Protein AF-A0A349SGP1-F1 (afdb_monomer_lite)

pLDDT: mean 88.96, std 6.49, range [54.31, 95.69]

Sequence (100 aa):
AASTALIFLFLFVGLQGGGVGIQTIAKPVVTAEVLGRTHFGTISALVSFAYILGWAFGPSVAGIVWALSGYTAVLKVTFGLGLLGLLCVRLTIYLSRRQA

Foldseek 3Di:
DVVVVVVVVVVVCVVVVVVVVVCVVCLLVVQCVVVHDVPSVVSSVVVVVVVVVCVVCVVVVLVVQCVPPHDVSSVVVVVVVVVVVVVVVVVVVVVVVVVD

Structure (mmCIF, N/CA/C/O backbone):
data_AF-A0A349SGP1-F1
#
_entry.id   AF-A0A349SGP1-F1
#
loop_
_atom_site.group_PDB
_atom_site.id
_atom_site.type_symbol
_atom_site.label_atom_id
_atom_site.label_alt_id
_atom_site.label_comp_id
_atom_site.label_asym_id
_atom_site.label_entity_id
_atom_site.label_seq_id
_atom_site.pdbx_PDB_ins_code
_atom_site.Cartn_x
_atom_site.Cartn_y
_atom_site.Cartn_z
_atom_site.occupancy
_atom_site.B_iso_or_equiv
_atom_site.auth_seq_id
_atom_site.auth_comp_id
_atom_site.auth_asym_id
_atom_site.auth_atom_id
_atom_site.pdbx_PDB_model_num
ATOM 1 N N . ALA A 1 1 ? 0.985 -13.906 -29.035 1.00 62.00 1 ALA A N 1
ATOM 2 C CA . ALA A 1 1 ? 1.578 -12.885 -28.142 1.00 62.00 1 ALA A CA 1
ATOM 3 C C . ALA A 1 1 ? 0.528 -11.902 -27.610 1.00 62.00 1 ALA A C 1
ATOM 5 O O . ALA A 1 1 ? 0.367 -11.827 -26.399 1.00 62.00 1 ALA A O 1
ATOM 6 N N . ALA A 1 2 ? -0.232 -11.213 -28.474 1.00 69.12 2 ALA A N 1
ATOM 7 C CA . ALA A 1 2 ? -1.260 -10.248 -28.048 1.00 69.12 2 ALA A CA 1
ATOM 8 C C . ALA A 1 2 ? -2.374 -10.862 -27.170 1.00 69.12 2 ALA A C 1
ATOM 10 O O . ALA A 1 2 ? -2.730 -10.296 -26.142 1.00 69.12 2 ALA A O 1
ATOM 11 N N . SER A 1 3 ? -2.863 -12.057 -27.512 1.00 79.81 3 SER A N 1
ATOM 12 C CA . SER A 1 3 ? -3.936 -12.737 -26.769 1.00 79.81 3 SER A CA 1
ATOM 13 C C . SER A 1 3 ? -3.543 -13.075 -25.326 1.00 79.81 3 SER A C 1
ATOM 15 O O . SER A 1 3 ? -4.325 -12.880 -24.403 1.00 79.81 3 SER A O 1
ATOM 17 N N . THR A 1 4 ? -2.307 -13.531 -25.110 1.00 88.56 4 THR A N 1
ATOM 18 C CA . THR A 1 4 ? -1.779 -13.853 -23.775 1.00 88.56 4 THR A CA 1
ATOM 19 C C . THR A 1 4 ? -1.631 -12.599 -22.911 1.00 88.56 4 THR A C 1
ATOM 21 O O . THR A 1 4 ? -1.963 -12.625 -21.729 1.00 88.56 4 THR A O 1
ATOM 24 N N . ALA A 1 5 ? -1.181 -11.486 -23.501 1.00 86.94 5 ALA A N 1
ATOM 25 C CA . ALA A 1 5 ? -1.074 -10.209 -22.800 1.00 86.94 5 ALA A CA 1
ATOM 26 C C . ALA A 1 5 ? -2.446 -9.698 -22.333 1.00 86.94 5 ALA A C 1
ATOM 28 O O . ALA A 1 5 ? -2.570 -9.242 -21.199 1.00 86.94 5 ALA A O 1
ATOM 29 N N . LEU A 1 6 ? -3.486 -9.843 -23.163 1.00 92.69 6 LEU A N 1
ATOM 30 C CA . LEU A 1 6 ? -4.856 -9.472 -22.799 1.00 92.69 6 LEU A CA 1
ATOM 31 C C . LEU A 1 6 ? -5.376 -10.275 -21.604 1.00 92.69 6 LEU A C 1
ATOM 33 O O . LEU A 1 6 ? -5.968 -9.692 -20.702 1.00 92.69 6 LEU A O 1
ATOM 37 N N . ILE A 1 7 ? -5.112 -11.585 -21.556 1.00 93.88 7 ILE A N 1
ATOM 38 C CA . ILE A 1 7 ? -5.515 -12.434 -20.423 1.00 93.88 7 ILE A CA 1
ATOM 39 C C . ILE A 1 7 ? -4.896 -11.924 -19.116 1.00 93.88 7 ILE A C 1
ATOM 41 O O . ILE A 1 7 ? -5.607 -11.749 -18.127 1.00 93.88 7 ILE A O 1
ATOM 45 N N . PHE A 1 8 ? -3.592 -11.633 -19.110 1.00 90.44 8 PHE A N 1
ATOM 46 C CA . PHE A 1 8 ? -2.929 -11.076 -17.928 1.00 90.44 8 PHE A CA 1
ATOM 47 C C . PHE A 1 8 ? -3.486 -9.709 -17.531 1.00 90.44 8 PHE A C 1
ATOM 49 O O . PHE A 1 8 ? -3.630 -9.436 -16.342 1.00 90.44 8 PHE A O 1
ATOM 56 N N . LEU A 1 9 ? -3.840 -8.872 -18.507 1.00 90.94 9 LEU A N 1
ATOM 57 C CA . LEU A 1 9 ? -4.434 -7.560 -18.264 1.00 90.94 9 LEU A CA 1
ATOM 58 C C . LEU A 1 9 ? -5.824 -7.686 -17.621 1.00 90.94 9 LEU A C 1
ATOM 60 O O . LEU A 1 9 ? -6.090 -7.038 -16.612 1.00 90.94 9 LEU A O 1
ATOM 64 N N . PHE A 1 10 ? -6.683 -8.571 -18.136 1.00 94.50 10 PHE A N 1
ATOM 65 C CA . PHE A 1 10 ? -7.998 -8.841 -17.547 1.00 94.50 10 PHE A CA 1
ATOM 66 C C . PHE A 1 10 ? -7.895 -9.405 -16.130 1.00 94.50 10 PHE A C 1
ATOM 68 O O . PHE A 1 10 ? -8.617 -8.952 -15.243 1.00 94.50 10 PHE A O 1
ATOM 75 N N . LEU A 1 11 ? -6.978 -10.347 -15.895 1.00 94.06 11 LEU A N 1
ATOM 76 C CA . LEU A 1 11 ? -6.719 -10.874 -14.555 1.00 94.06 11 LEU A CA 1
ATOM 77 C C . LEU A 1 11 ? -6.239 -9.772 -13.607 1.00 94.06 11 LEU A C 1
ATOM 79 O O . LEU A 1 11 ? -6.751 -9.654 -12.497 1.00 94.06 11 LEU A O 1
ATOM 83 N N . PHE A 1 12 ? -5.296 -8.940 -14.051 1.00 90.19 12 PHE A N 1
ATOM 84 C CA . PHE A 1 12 ? -4.787 -7.822 -13.265 1.00 90.19 12 PHE A CA 1
ATOM 85 C C . PHE A 1 12 ? -5.899 -6.836 -12.896 1.00 90.19 12 PHE A C 1
ATOM 87 O O . PHE A 1 12 ? -6.044 -6.498 -11.724 1.00 90.19 12 PHE A O 1
ATOM 94 N N . VAL A 1 13 ? -6.720 -6.421 -13.864 1.00 93.31 13 VAL A N 1
ATOM 95 C CA . VAL A 1 13 ? -7.831 -5.487 -13.636 1.00 93.31 13 VAL A CA 1
ATOM 96 C C . VAL A 1 13 ? -8.901 -6.105 -12.741 1.00 93.31 13 VAL A C 1
ATOM 98 O O . VAL A 1 13 ? -9.377 -5.435 -11.831 1.00 93.31 13 VAL A O 1
ATOM 101 N N . GLY A 1 14 ? -9.253 -7.378 -12.939 1.00 95.00 14 GLY A N 1
ATOM 102 C CA . GLY A 1 14 ? -10.234 -8.072 -12.103 1.00 95.00 14 GLY A CA 1
ATOM 103 C C . GLY A 1 14 ? -9.783 -8.186 -10.645 1.00 95.00 14 GLY A C 1
ATOM 104 O O . GLY A 1 14 ? -10.537 -7.848 -9.732 1.00 95.00 14 GLY A O 1
ATOM 105 N N . LEU A 1 15 ? -8.529 -8.591 -10.419 1.00 91.38 15 LEU A N 1
ATOM 106 C CA . LEU A 1 15 ? -7.950 -8.695 -9.078 1.00 91.38 15 LEU A CA 1
ATOM 107 C C . LEU A 1 15 ? -7.777 -7.320 -8.420 1.00 91.38 15 LEU A C 1
ATOM 109 O O . LEU A 1 15 ? -8.123 -7.150 -7.250 1.00 91.38 15 LEU A O 1
ATOM 113 N N . GLN A 1 16 ? -7.279 -6.327 -9.163 1.00 90.31 16 GLN A N 1
ATOM 114 C CA . GLN A 1 16 ? -7.105 -4.967 -8.653 1.00 90.31 16 GLN A CA 1
ATOM 115 C C . GLN A 1 16 ? -8.461 -4.323 -8.334 1.00 90.31 16 GLN A C 1
ATOM 117 O O . GLN A 1 16 ? -8.633 -3.765 -7.252 1.00 90.31 16 GLN A O 1
ATOM 122 N N . GLY A 1 17 ? -9.436 -4.444 -9.236 1.00 89.56 17 GLY A N 1
ATOM 123 C CA . GLY A 1 17 ? -10.785 -3.909 -9.070 1.00 89.56 17 GLY A CA 1
ATOM 124 C C . GLY A 1 17 ? -11.509 -4.524 -7.875 1.00 89.56 17 GLY A C 1
ATOM 125 O O . GLY A 1 17 ? -12.071 -3.792 -7.064 1.00 89.56 17 GLY A O 1
ATOM 126 N N . GLY A 1 18 ? -11.419 -5.847 -7.699 1.00 91.06 18 GLY A N 1
ATOM 127 C CA . GLY A 1 18 ? -11.953 -6.527 -6.516 1.00 91.06 18 GLY A CA 1
ATOM 128 C C . GLY A 1 18 ? -11.315 -6.024 -5.218 1.00 91.06 18 GLY A C 1
ATOM 129 O O . GLY A 1 18 ? -12.019 -5.714 -4.258 1.00 91.06 18 GLY A O 1
ATOM 130 N N . GLY A 1 19 ? -9.989 -5.859 -5.200 1.00 89.06 19 GLY A N 1
ATOM 131 C CA . GLY A 1 19 ? -9.267 -5.320 -4.045 1.00 89.06 19 GLY A CA 1
ATOM 132 C C . GLY A 1 19 ? -9.663 -3.881 -3.698 1.00 89.06 19 GLY A C 1
ATOM 133 O O . GLY A 1 19 ? -9.878 -3.567 -2.526 1.00 89.06 19 GLY A O 1
ATOM 134 N N . VAL A 1 20 ? -9.802 -3.009 -4.699 1.00 90.06 20 VAL A N 1
ATOM 135 C CA . VAL A 1 20 ? -10.272 -1.628 -4.504 1.00 90.06 20 VAL A CA 1
ATOM 136 C C . VAL A 1 20 ? -11.727 -1.615 -4.024 1.00 90.06 20 VAL A C 1
ATOM 138 O O . VAL A 1 20 ? -12.044 -0.879 -3.093 1.00 90.06 20 VAL A O 1
ATOM 141 N N . GLY A 1 21 ? -12.592 -2.472 -4.573 1.00 89.25 21 GLY A N 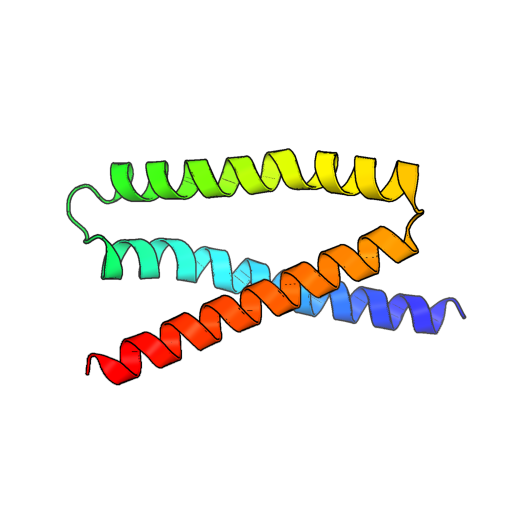1
ATOM 142 C CA . GLY A 1 21 ? -13.986 -2.606 -4.142 1.00 89.25 21 GLY A CA 1
ATOM 143 C C . GLY A 1 21 ? -14.134 -3.050 -2.684 1.00 89.2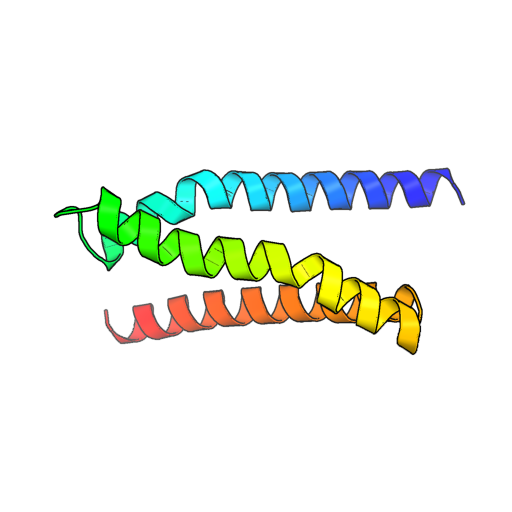5 21 GLY A C 1
ATOM 144 O O . GLY A 1 21 ? -14.972 -2.522 -1.962 1.00 89.25 21 GLY A O 1
ATOM 145 N N . ILE A 1 22 ? -13.283 -3.959 -2.202 1.00 90.75 22 ILE A N 1
ATOM 146 C CA . ILE A 1 22 ? -13.268 -4.340 -0.780 1.00 90.75 22 ILE A CA 1
ATOM 147 C C . ILE A 1 22 ? -12.821 -3.157 0.093 1.00 90.75 22 ILE A C 1
ATOM 149 O O . ILE A 1 22 ? -13.399 -2.921 1.155 1.00 90.75 22 ILE A O 1
ATOM 153 N N . GLN A 1 23 ? -11.822 -2.382 -0.347 1.00 88.69 23 GLN A N 1
ATOM 154 C CA . GLN A 1 23 ? -11.308 -1.238 0.414 1.00 88.69 23 GLN A CA 1
ATOM 155 C C . GLN A 1 23 ? -12.354 -0.141 0.647 1.00 88.69 23 GLN A C 1
ATOM 157 O O . GLN A 1 23 ? -12.327 0.481 1.711 1.00 88.69 23 GLN A O 1
ATOM 162 N N . THR A 1 24 ? -13.278 0.098 -0.291 1.00 87.25 24 THR A N 1
ATOM 163 C CA . THR A 1 24 ? -14.312 1.141 -0.132 1.00 87.25 24 THR A CA 1
ATOM 164 C C . THR A 1 24 ? -15.273 0.844 1.019 1.00 87.25 24 THR A C 1
ATOM 166 O O . THR A 1 24 ? -15.745 1.777 1.666 1.00 87.25 24 THR A O 1
ATOM 169 N N . ILE A 1 25 ? -15.509 -0.436 1.323 1.00 90.44 25 ILE A N 1
ATOM 170 C CA . ILE A 1 25 ? -16.342 -0.884 2.447 1.00 90.44 25 ILE A CA 1
ATOM 171 C C . ILE A 1 25 ? -15.496 -1.035 3.714 1.00 90.44 25 ILE A C 1
ATOM 173 O O . ILE A 1 25 ? -15.860 -0.536 4.778 1.00 90.44 25 ILE A O 1
ATOM 177 N N . ALA A 1 26 ? -14.345 -1.701 3.611 1.00 87.44 26 ALA A N 1
ATOM 178 C CA . ALA A 1 26 ? -13.520 -2.036 4.765 1.00 87.44 26 ALA A CA 1
ATOM 179 C C . ALA A 1 26 ? -12.962 -0.792 5.468 1.00 87.44 26 ALA A C 1
ATOM 181 O O . ALA A 1 26 ? -12.958 -0.728 6.694 1.00 87.44 26 ALA A O 1
ATOM 182 N N . LYS A 1 27 ? -12.523 0.223 4.714 1.00 84.19 27 LYS A N 1
ATOM 183 C CA . LYS A 1 27 ? -11.891 1.425 5.273 1.00 84.19 27 LYS A CA 1
ATOM 184 C C . LYS A 1 27 ? -12.779 2.163 6.294 1.00 84.19 27 LYS A C 1
ATOM 186 O O . LYS A 1 27 ? -12.299 2.376 7.409 1.00 84.19 27 LYS A O 1
ATOM 191 N N . PRO A 1 28 ? -14.035 2.554 5.995 1.00 84.44 28 PRO A N 1
ATOM 192 C CA . PRO A 1 28 ? -14.893 3.207 6.984 1.00 84.44 28 PRO A CA 1
ATOM 193 C C . PRO A 1 28 ? -15.301 2.276 8.133 1.00 84.44 28 PRO A C 1
ATOM 195 O O . PRO A 1 28 ? -15.367 2.736 9.270 1.00 84.44 28 PRO A O 1
ATOM 198 N N . VAL A 1 29 ? -15.520 0.981 7.873 1.00 88.38 29 VAL A N 1
ATOM 199 C CA . VAL A 1 29 ? -15.889 0.002 8.912 1.00 88.38 29 VAL A CA 1
ATOM 200 C C . VAL A 1 29 ? -14.763 -0.171 9.932 1.00 88.38 29 VAL A C 1
ATOM 202 O O . VAL A 1 29 ? -14.995 0.017 11.123 1.00 88.38 29 VAL A O 1
ATOM 205 N N . VAL A 1 30 ? -13.537 -0.431 9.470 1.00 86.94 30 VAL A N 1
ATOM 206 C CA . VAL A 1 30 ? -12.352 -0.579 10.332 1.00 86.94 30 VAL A CA 1
ATOM 207 C C . VAL A 1 30 ? -12.062 0.720 11.079 1.00 86.94 30 VAL A C 1
ATOM 209 O O . VAL A 1 30 ? -11.771 0.695 12.270 1.00 86.94 30 VAL A O 1
ATOM 212 N N . THR A 1 31 ? -12.194 1.870 10.411 1.00 85.62 31 THR A N 1
ATOM 213 C CA . THR A 1 31 ? -12.044 3.181 11.062 1.00 85.62 31 THR A CA 1
ATOM 214 C C . THR A 1 31 ? -13.050 3.344 12.207 1.00 85.62 31 THR A C 1
ATOM 216 O O . THR A 1 31 ? -12.668 3.771 13.291 1.00 85.62 31 THR A O 1
ATOM 219 N N . ALA A 1 32 ? -14.317 2.972 11.997 1.00 86.19 32 ALA A N 1
ATOM 220 C CA . ALA A 1 32 ? -15.374 3.093 13.004 1.00 86.19 32 ALA A CA 1
ATOM 221 C C . ALA A 1 32 ? -15.199 2.120 14.177 1.00 86.19 32 ALA A C 1
ATOM 223 O O . ALA A 1 32 ? -15.590 2.429 15.301 1.00 86.19 32 ALA A O 1
ATOM 224 N N . GLU A 1 33 ? -14.670 0.929 13.906 1.00 86.38 33 GLU A N 1
ATOM 225 C CA . GLU A 1 33 ? -14.448 -0.113 14.906 1.00 86.38 33 GLU A CA 1
ATOM 226 C C . GLU A 1 33 ? -13.224 0.188 15.776 1.00 86.38 33 GLU A C 1
ATOM 228 O O . GLU A 1 33 ? -13.309 0.097 16.996 1.00 86.38 33 GLU A O 1
ATOM 233 N N . VAL A 1 34 ? -12.114 0.611 15.164 1.00 85.69 34 VAL A N 1
ATOM 234 C CA . VAL A 1 34 ? -10.843 0.848 15.867 1.00 85.69 34 VAL A CA 1
ATOM 235 C C . VAL A 1 34 ? -10.808 2.213 16.555 1.00 85.69 34 VAL A C 1
ATOM 237 O O . VAL A 1 34 ? -10.331 2.317 17.681 1.00 85.69 34 VAL A O 1
ATOM 240 N N . LEU A 1 35 ? -11.285 3.269 15.891 1.00 86.12 35 LEU A N 1
ATOM 241 C CA . LEU A 1 35 ? -11.196 4.647 16.399 1.00 86.12 35 LEU A CA 1
ATOM 242 C C . LEU A 1 35 ? -12.504 5.139 17.032 1.00 86.12 35 LEU A C 1
ATOM 244 O O . LEU A 1 35 ? -12.547 6.233 17.592 1.00 86.12 35 LEU A O 1
ATOM 248 N N . GLY A 1 36 ? -13.559 4.326 16.976 1.00 82.62 36 GLY A N 1
ATOM 249 C CA . GLY A 1 36 ? -14.864 4.638 17.539 1.00 82.62 36 GLY A CA 1
ATOM 250 C C . GLY A 1 36 ? -15.808 5.354 16.570 1.00 82.62 36 GLY A C 1
ATOM 251 O O . GLY A 1 36 ? -15.462 5.763 15.460 1.00 82.62 36 GLY A O 1
ATOM 252 N N . ARG A 1 37 ? -17.066 5.476 17.010 1.00 82.75 37 ARG A N 1
ATOM 253 C CA . ARG A 1 37 ? -18.177 6.044 16.223 1.00 82.75 37 ARG A CA 1
ATOM 254 C C . ARG A 1 37 ? -18.520 7.490 16.586 1.00 82.75 37 ARG A C 1
ATOM 256 O O . ARG A 1 37 ? -19.212 8.165 15.825 1.00 82.75 37 ARG A O 1
ATOM 263 N N . THR A 1 38 ? -18.046 7.982 17.726 1.00 84.00 38 THR A N 1
ATOM 264 C CA . THR A 1 38 ? -18.211 9.377 18.144 1.00 84.00 38 THR A CA 1
ATOM 265 C C . THR A 1 38 ? -17.375 10.283 17.239 1.00 84.00 38 THR A C 1
ATOM 267 O O . THR A 1 38 ? -16.191 10.048 17.032 1.00 84.00 38 THR A O 1
ATOM 270 N N . HIS A 1 39 ? -17.999 11.303 16.643 1.00 84.44 39 HIS A N 1
ATOM 271 C CA . HIS A 1 39 ? -17.356 12.195 15.661 1.00 84.44 39 HIS A CA 1
ATOM 272 C C . HIS A 1 39 ? -16.747 11.480 14.434 1.00 84.44 39 HIS A C 1
ATOM 274 O O . HIS A 1 39 ? -15.743 11.929 13.875 1.00 84.44 39 HIS A O 1
ATOM 280 N N . PHE A 1 40 ? -17.380 10.396 13.963 1.00 82.19 40 PHE A N 1
ATOM 281 C CA . PHE A 1 40 ? -16.895 9.591 12.832 1.00 82.19 40 PHE A CA 1
ATOM 282 C C . PHE A 1 40 ? -16.599 10.405 11.558 1.00 82.19 40 PHE A C 1
ATOM 284 O O . PHE A 1 40 ? -15.646 10.106 10.839 1.00 82.19 40 PHE A O 1
ATOM 291 N N . GLY A 1 41 ? -17.371 11.466 11.293 1.00 84.62 41 GLY A N 1
ATOM 292 C CA . GLY A 1 41 ? -17.120 12.370 10.166 1.00 84.62 41 GLY A CA 1
ATOM 293 C C . GLY A 1 41 ? -15.706 12.961 10.193 1.00 84.62 41 GLY A C 1
ATOM 294 O O . GLY A 1 41 ? -14.978 12.845 9.211 1.00 84.62 41 GLY A O 1
ATOM 295 N N . THR A 1 42 ? -15.277 13.500 11.337 1.00 86.38 42 THR A N 1
ATOM 296 C CA . THR A 1 42 ? -13.947 14.108 11.509 1.00 86.38 42 THR A CA 1
ATOM 297 C C . THR A 1 42 ? -12.830 13.065 11.461 1.00 86.38 42 THR A C 1
ATOM 299 O O . THR A 1 42 ? -11.823 13.270 10.784 1.00 86.38 42 THR A O 1
ATOM 302 N N . ILE A 1 43 ? -13.012 11.922 12.130 1.00 86.50 43 ILE A N 1
ATOM 303 C CA . ILE A 1 43 ? -12.007 10.849 12.166 1.00 86.50 43 ILE A CA 1
ATOM 304 C C . ILE A 1 43 ? -11.817 10.244 10.770 1.00 86.50 43 ILE A C 1
ATOM 306 O O . ILE A 1 43 ? -10.691 10.129 10.285 1.00 86.50 43 ILE A O 1
ATOM 310 N N . SER A 1 44 ? -12.911 9.900 10.085 1.00 84.31 44 SER A N 1
ATOM 311 C CA . SER A 1 44 ? -12.837 9.316 8.743 1.00 84.31 44 SER A CA 1
ATOM 312 C C . SER A 1 44 ? -12.287 10.300 7.706 1.00 84.31 44 SER A C 1
ATOM 314 O O . SER A 1 44 ? -11.583 9.873 6.786 1.00 84.31 44 SER A O 1
ATOM 316 N N . ALA A 1 45 ? -12.530 11.606 7.877 1.00 87.12 45 ALA A N 1
ATOM 317 C CA . ALA A 1 45 ? -11.930 12.653 7.057 1.00 87.12 45 ALA A CA 1
ATOM 318 C C . ALA A 1 45 ? -10.408 12.717 7.255 1.00 87.12 45 ALA A C 1
ATOM 320 O O . ALA A 1 45 ? -9.669 12.690 6.270 1.00 87.12 45 ALA A O 1
ATOM 321 N N . LEU A 1 46 ? -9.928 12.710 8.504 1.00 88.81 46 LEU A N 1
ATOM 322 C CA . LEU A 1 46 ? -8.495 12.737 8.814 1.00 88.81 46 LEU A CA 1
ATOM 323 C C . LEU A 1 46 ? -7.766 11.492 8.275 1.00 88.81 46 LEU A C 1
ATOM 325 O O . LEU A 1 46 ? -6.725 11.605 7.631 1.00 88.81 46 LEU A O 1
ATOM 329 N N . VAL A 1 47 ? -8.345 10.301 8.461 1.00 87.31 47 VAL A N 1
ATOM 330 C CA . VAL A 1 47 ? -7.807 9.046 7.903 1.00 87.31 47 VAL A CA 1
ATOM 331 C C . VAL A 1 47 ? -7.812 9.077 6.372 1.00 87.31 47 VAL A C 1
ATOM 333 O O . VAL A 1 47 ? -6.876 8.610 5.717 1.00 87.31 47 VAL A O 1
ATOM 336 N N . SER A 1 48 ? -8.856 9.648 5.769 1.00 86.31 48 SER A N 1
ATOM 337 C CA . SER A 1 48 ? -8.948 9.764 4.314 1.00 86.31 48 SER A CA 1
ATOM 338 C C . SER A 1 48 ? -7.963 10.758 3.728 1.00 86.31 48 SER A C 1
ATOM 340 O O . SER A 1 48 ? -7.504 10.527 2.614 1.00 86.31 48 SER A O 1
ATOM 342 N N . PHE A 1 49 ? -7.579 11.795 4.467 1.00 91.00 49 PHE A N 1
ATOM 343 C CA . PHE A 1 49 ? -6.558 12.740 4.035 1.00 91.00 49 PHE A CA 1
ATOM 344 C C . PHE A 1 49 ? -5.217 12.043 3.771 1.00 91.00 49 PHE A C 1
ATOM 346 O O . PHE A 1 49 ? -4.674 12.152 2.673 1.00 91.00 49 PHE A O 1
ATOM 353 N N . ALA A 1 50 ? -4.732 11.238 4.723 1.00 87.19 50 ALA A N 1
ATOM 354 C CA . ALA A 1 50 ? -3.496 10.468 4.551 1.00 87.19 50 ALA A CA 1
ATOM 355 C C . ALA A 1 50 ? -3.576 9.501 3.353 1.00 87.19 50 ALA A C 1
ATOM 357 O O . ALA A 1 50 ? -2.634 9.385 2.569 1.00 87.19 50 ALA A O 1
ATOM 358 N N . TYR A 1 51 ? -4.728 8.849 3.175 1.00 87.31 51 TYR A N 1
ATOM 359 C CA . TYR A 1 51 ? -4.979 7.966 2.035 1.00 87.31 51 TYR A CA 1
ATOM 360 C C . TYR A 1 51 ? -4.932 8.707 0.689 1.00 87.31 51 TYR A C 1
ATOM 362 O O . TYR A 1 51 ? -4.284 8.242 -0.247 1.00 87.31 51 TYR A O 1
ATOM 370 N N . ILE A 1 52 ? -5.599 9.861 0.592 1.00 91.19 52 ILE A N 1
ATOM 371 C CA . ILE A 1 52 ? -5.658 10.667 -0.635 1.00 91.19 52 ILE A CA 1
ATOM 372 C C . ILE A 1 52 ? -4.276 11.214 -0.989 1.00 91.19 52 ILE A C 1
ATOM 374 O O . ILE A 1 52 ? -3.908 11.191 -2.160 1.00 91.19 52 ILE A O 1
ATOM 378 N N . LEU A 1 53 ? -3.482 11.638 0.000 1.00 92.69 53 LEU A N 1
ATOM 379 C CA . LEU A 1 53 ? -2.097 12.042 -0.241 1.00 92.69 53 LEU A CA 1
ATOM 380 C C . LEU A 1 53 ? -1.288 10.907 -0.876 1.00 92.69 53 LEU A C 1
ATOM 382 O O . LEU A 1 53 ? -0.607 11.131 -1.872 1.00 92.69 53 LEU A O 1
ATOM 386 N N . GLY A 1 54 ? -1.412 9.678 -0.367 1.00 89.44 54 GLY A N 1
ATOM 387 C CA . GLY A 1 54 ? -0.764 8.512 -0.973 1.00 89.44 54 GLY A CA 1
ATOM 388 C C . GLY A 1 54 ? -1.171 8.296 -2.435 1.00 89.44 54 GLY A C 1
ATOM 389 O O . GLY A 1 54 ? -0.314 8.075 -3.290 1.00 89.44 54 GLY A O 1
ATOM 390 N N . TRP A 1 55 ? -2.463 8.432 -2.744 1.00 89.19 55 TRP A N 1
ATOM 391 C CA . TRP A 1 55 ? -2.971 8.364 -4.120 1.00 89.19 55 TRP A CA 1
ATOM 392 C C . TRP A 1 55 ? -2.455 9.495 -5.012 1.00 89.19 55 TRP A C 1
ATOM 394 O O . TRP A 1 55 ? -2.163 9.256 -6.181 1.00 89.19 55 TRP A O 1
ATOM 404 N N . ALA A 1 56 ? -2.300 10.703 -4.469 1.00 94.31 56 ALA A N 1
ATOM 405 C CA . ALA A 1 56 ? -1.770 11.850 -5.198 1.00 94.31 56 ALA A CA 1
ATOM 406 C C . ALA A 1 56 ? -0.275 11.690 -5.521 1.00 94.31 56 ALA A C 1
ATOM 408 O O . ALA A 1 56 ? 0.155 12.005 -6.629 1.00 94.31 56 ALA A O 1
ATOM 409 N N . PHE A 1 57 ? 0.519 11.162 -4.584 1.00 93.19 57 PHE A N 1
ATOM 410 C CA . PHE A 1 57 ? 1.953 10.936 -4.795 1.00 93.19 57 PHE A CA 1
ATOM 411 C C . PHE A 1 57 ? 2.262 9.689 -5.633 1.00 93.19 57 PHE A C 1
ATOM 413 O O . PHE A 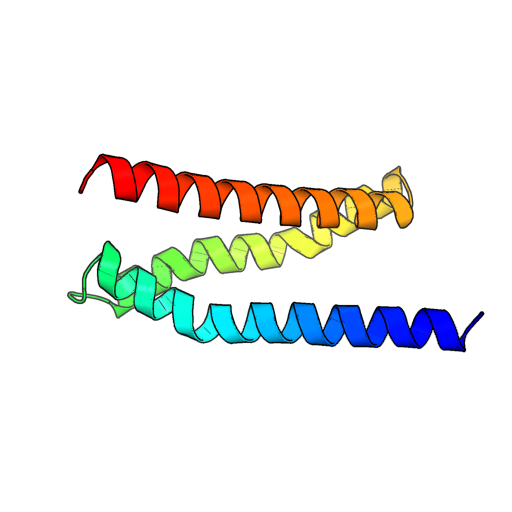1 57 ? 3.324 9.630 -6.254 1.00 93.19 57 PHE A O 1
ATOM 420 N N . GLY A 1 58 ? 1.351 8.713 -5.684 1.00 91.06 58 GLY A N 1
ATOM 421 C CA . GLY A 1 58 ? 1.543 7.443 -6.389 1.00 91.06 58 GLY A CA 1
ATOM 422 C C . GLY A 1 58 ? 2.035 7.596 -7.836 1.00 91.06 58 GLY A C 1
ATOM 423 O O . GLY A 1 58 ? 3.106 7.070 -8.154 1.00 91.06 58 GLY A O 1
ATOM 424 N N . PRO A 1 59 ? 1.323 8.337 -8.711 1.00 92.06 59 PRO A N 1
ATOM 425 C CA . PRO A 1 59 ? 1.737 8.547 -10.097 1.00 92.06 59 PRO A CA 1
ATOM 426 C C . PRO A 1 59 ? 3.089 9.252 -10.229 1.00 92.06 59 PRO A C 1
ATOM 428 O O . PRO A 1 59 ? 3.889 8.868 -11.078 1.00 92.06 59 PRO A O 1
ATOM 431 N N . SER A 1 60 ? 3.378 10.239 -9.374 1.00 94.00 60 SER A N 1
ATOM 432 C CA . SER A 1 60 ? 4.649 10.973 -9.397 1.00 94.00 60 SER A CA 1
ATOM 433 C C . SER A 1 60 ? 5.832 10.060 -9.076 1.00 94.00 60 SER A C 1
ATOM 435 O O . SER A 1 60 ? 6.820 10.043 -9.806 1.00 94.00 60 SER A O 1
ATOM 437 N N . VAL A 1 61 ? 5.715 9.239 -8.026 1.00 93.44 61 VAL A N 1
ATOM 438 C CA . VAL A 1 61 ? 6.749 8.257 -7.660 1.00 93.44 61 VAL A CA 1
ATOM 439 C C . VAL A 1 61 ? 6.900 7.201 -8.756 1.00 93.44 61 VAL A C 1
ATOM 441 O O . VAL A 1 61 ? 8.020 6.882 -9.150 1.00 93.44 61 VAL A O 1
ATOM 444 N N . ALA A 1 62 ? 5.789 6.696 -9.300 1.00 92.50 62 ALA A N 1
ATOM 445 C CA . ALA A 1 62 ? 5.818 5.735 -10.399 1.00 92.50 62 ALA A CA 1
ATOM 446 C C . ALA A 1 62 ? 6.487 6.313 -11.659 1.00 92.50 62 ALA A C 1
ATOM 448 O O . ALA A 1 62 ? 7.278 5.622 -12.300 1.00 92.50 62 ALA A O 1
ATOM 449 N N . GLY A 1 63 ? 6.224 7.583 -11.982 1.00 94.12 63 GLY A N 1
ATOM 450 C CA . GLY A 1 63 ? 6.846 8.298 -13.095 1.00 94.12 63 GLY A CA 1
ATOM 451 C C . GLY A 1 63 ? 8.355 8.471 -12.919 1.00 94.12 63 GLY A C 1
ATOM 452 O O . GLY A 1 63 ? 9.106 8.221 -13.858 1.00 94.12 63 GLY A O 1
ATOM 453 N N . ILE A 1 64 ? 8.814 8.807 -11.709 1.00 95.25 64 ILE A N 1
ATOM 454 C CA . ILE A 1 64 ? 10.249 8.898 -11.389 1.00 95.25 64 ILE A CA 1
ATOM 455 C C . ILE A 1 64 ? 10.931 7.534 -11.561 1.00 95.25 64 ILE A C 1
ATOM 457 O O . ILE A 1 64 ? 11.965 7.438 -12.220 1.00 95.25 64 ILE A O 1
ATOM 461 N N . VAL A 1 65 ? 10.339 6.461 -11.025 1.00 94.69 65 VAL A N 1
ATOM 462 C CA . VAL A 1 65 ? 10.876 5.095 -11.174 1.00 94.69 65 VAL A CA 1
ATOM 463 C C . VAL A 1 65 ? 10.928 4.686 -12.647 1.00 94.69 65 VAL A C 1
ATOM 465 O O . VAL A 1 65 ? 11.909 4.085 -13.090 1.00 94.69 65 VAL A O 1
ATOM 468 N N . TRP A 1 66 ? 9.898 5.037 -13.421 1.00 95.50 66 TRP A N 1
ATOM 469 C CA . TRP A 1 66 ? 9.856 4.747 -14.848 1.00 95.50 66 TRP A CA 1
ATOM 470 C C . TRP A 1 66 ? 10.967 5.467 -15.614 1.00 95.50 66 TRP A C 1
ATOM 472 O O . TRP A 1 66 ? 11.666 4.829 -16.402 1.00 95.50 66 TRP A O 1
ATOM 482 N N . ALA A 1 67 ? 11.161 6.760 -15.350 1.00 94.81 67 ALA A N 1
ATOM 483 C CA . ALA A 1 67 ? 12.167 7.581 -16.017 1.00 94.81 67 ALA A CA 1
ATOM 484 C C . ALA A 1 67 ? 13.600 7.078 -15.773 1.00 94.81 67 ALA A C 1
ATOM 486 O O . ALA A 1 67 ? 14.433 7.143 -16.673 1.00 94.81 67 ALA A O 1
ATOM 487 N N . LEU A 1 68 ? 13.886 6.549 -14.579 1.00 94.06 68 LEU A N 1
ATOM 488 C CA . LEU A 1 68 ? 15.230 6.104 -14.199 1.00 94.06 68 LEU A CA 1
ATOM 489 C C . LEU A 1 68 ? 15.556 4.666 -14.618 1.00 94.06 68 LEU A C 1
ATOM 491 O O . LEU A 1 68 ? 16.721 4.337 -14.822 1.00 94.06 68 LEU A O 1
ATOM 495 N N . SER A 1 69 ? 14.567 3.769 -14.666 1.00 91.94 69 SER A N 1
ATOM 496 C CA . SER A 1 69 ? 14.828 2.320 -14.754 1.00 91.94 69 SER A CA 1
ATOM 497 C C . SER A 1 69 ? 13.891 1.557 -15.695 1.00 91.94 69 SER A C 1
ATOM 499 O O . SER A 1 69 ? 13.965 0.329 -15.788 1.00 91.94 69 SER A O 1
ATOM 501 N N . GLY A 1 70 ? 13.015 2.259 -16.416 1.00 93.38 70 GLY A N 1
ATOM 502 C CA . GLY A 1 70 ? 12.080 1.663 -17.364 1.00 93.38 70 GLY A CA 1
ATOM 503 C C . GLY A 1 70 ? 10.877 0.975 -16.707 1.00 93.38 70 GLY A C 1
ATOM 504 O O . GLY A 1 70 ? 10.718 0.925 -15.488 1.00 93.38 70 GLY A O 1
ATOM 505 N N . TYR A 1 71 ? 9.965 0.464 -17.539 1.00 89.69 71 TYR A N 1
ATOM 506 C CA . TYR A 1 71 ? 8.649 -0.015 -17.088 1.00 89.69 71 TYR A CA 1
ATOM 507 C C . TYR A 1 71 ? 8.731 -1.294 -16.241 1.00 89.69 71 TYR A C 1
ATOM 509 O O . TYR A 1 71 ? 8.002 -1.458 -15.263 1.00 89.69 71 TYR A O 1
ATOM 517 N N . THR A 1 72 ? 9.677 -2.182 -16.555 1.00 92.12 72 THR A N 1
ATOM 518 C CA . THR A 1 72 ? 9.906 -3.417 -15.790 1.00 92.12 72 THR A CA 1
ATOM 519 C C . THR A 1 72 ? 10.251 -3.131 -14.325 1.00 92.12 72 THR A C 1
ATOM 521 O O . THR A 1 72 ? 9.856 -3.892 -13.442 1.00 92.12 72 THR A O 1
ATOM 524 N N . ALA A 1 73 ? 10.955 -2.029 -14.041 1.00 92.38 73 ALA A N 1
ATOM 525 C CA . ALA A 1 73 ? 11.250 -1.613 -12.673 1.00 92.38 73 ALA A CA 1
ATOM 526 C C . ALA A 1 73 ? 9.983 -1.168 -11.928 1.00 92.38 73 ALA A C 1
ATOM 528 O O . ALA A 1 73 ? 9.776 -1.581 -10.789 1.00 92.38 73 ALA A O 1
ATOM 529 N N . VAL A 1 74 ? 9.091 -0.421 -12.587 1.00 93.50 74 VAL A N 1
ATOM 530 C CA . VAL A 1 74 ? 7.795 -0.008 -12.020 1.00 93.50 74 VAL A CA 1
ATOM 531 C C . VAL A 1 74 ? 6.965 -1.226 -11.614 1.00 93.50 74 VAL A C 1
ATOM 533 O O . VAL A 1 74 ? 6.433 -1.266 -10.505 1.00 93.50 74 VAL A O 1
ATOM 536 N N . LEU A 1 75 ? 6.906 -2.257 -12.465 1.00 91.50 75 LEU A N 1
ATOM 537 C CA . LEU A 1 75 ? 6.207 -3.507 -12.150 1.00 91.50 75 LEU A CA 1
ATOM 538 C C . LEU A 1 75 ? 6.808 -4.218 -10.929 1.00 91.50 75 LEU A C 1
ATOM 540 O O . LEU A 1 75 ? 6.070 -4.639 -10.043 1.00 91.50 75 LEU A O 1
ATOM 544 N N . LYS A 1 76 ? 8.140 -4.318 -10.836 1.00 92.69 76 LYS A N 1
ATOM 545 C CA . LYS A 1 76 ? 8.808 -4.940 -9.677 1.00 92.69 76 LYS A CA 1
ATOM 546 C C . LYS A 1 76 ? 8.556 -4.167 -8.382 1.00 92.69 76 LYS A C 1
ATOM 548 O O . LYS A 1 76 ? 8.266 -4.782 -7.360 1.00 92.69 76 LYS A O 1
ATOM 553 N N . VAL A 1 77 ? 8.642 -2.837 -8.422 1.00 93.69 77 VAL A N 1
ATOM 554 C CA . VAL A 1 77 ? 8.414 -1.971 -7.254 1.00 93.69 77 VAL A CA 1
ATOM 555 C C . VAL A 1 77 ? 6.961 -2.050 -6.790 1.00 93.69 77 VAL A C 1
ATOM 557 O O . VAL A 1 77 ? 6.709 -2.259 -5.606 1.00 93.69 77 VAL A O 1
ATOM 560 N N . THR A 1 78 ? 5.999 -1.942 -7.708 1.00 91.75 78 THR A N 1
ATOM 561 C CA . THR A 1 78 ? 4.566 -2.032 -7.376 1.00 91.75 78 THR A CA 1
ATOM 562 C C . THR A 1 78 ? 4.182 -3.415 -6.853 1.00 91.75 78 THR A C 1
ATOM 564 O O . THR A 1 78 ? 3.449 -3.514 -5.870 1.00 91.75 78 THR A O 1
ATOM 567 N N . PHE A 1 79 ? 4.738 -4.484 -7.429 1.00 92.19 79 PHE A N 1
ATOM 568 C CA . PHE A 1 79 ? 4.576 -5.838 -6.901 1.00 92.19 79 PHE A CA 1
ATOM 569 C C . PHE A 1 79 ? 5.174 -5.980 -5.492 1.00 92.19 79 PHE A C 1
ATOM 571 O O . PHE A 1 79 ? 4.522 -6.514 -4.595 1.00 92.19 79 PHE A O 1
ATOM 578 N N . GLY A 1 80 ? 6.376 -5.439 -5.264 1.00 94.81 80 GLY A N 1
ATOM 579 C CA . GLY A 1 80 ? 7.020 -5.409 -3.950 1.00 94.81 80 GLY A CA 1
ATOM 580 C C . GLY A 1 80 ? 6.198 -4.660 -2.897 1.00 94.81 80 GLY A C 1
ATOM 581 O O . GLY A 1 80 ? 6.027 -5.159 -1.788 1.00 94.81 80 GLY A O 1
ATOM 582 N N . LEU A 1 81 ? 5.612 -3.513 -3.252 1.00 92.19 81 LEU A N 1
ATOM 583 C CA . LEU A 1 81 ? 4.686 -2.776 -2.384 1.00 92.19 81 LEU A CA 1
ATOM 584 C C . LEU A 1 81 ? 3.432 -3.595 -2.049 1.00 92.19 81 LEU A C 1
ATOM 586 O O . LEU A 1 81 ? 2.975 -3.569 -0.908 1.00 92.19 81 LEU A O 1
ATOM 590 N N . GLY A 1 82 ? 2.911 -4.369 -3.004 1.00 91.12 82 GLY A N 1
ATOM 591 C CA . GLY A 1 82 ? 1.819 -5.313 -2.756 1.00 91.12 82 GLY A CA 1
ATOM 592 C C . GLY A 1 82 ? 2.186 -6.385 -1.724 1.00 91.12 82 GLY A C 1
ATOM 593 O O . GLY A 1 82 ? 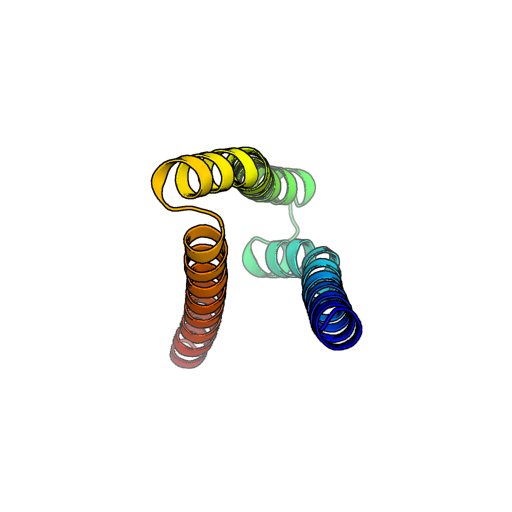1.413 -6.647 -0.800 1.00 91.12 82 GLY A O 1
ATOM 594 N N . LEU A 1 83 ? 3.390 -6.958 -1.824 1.00 94.88 83 LEU A N 1
ATOM 595 C CA . LEU A 1 83 ? 3.899 -7.919 -0.838 1.00 94.88 83 LEU A CA 1
ATOM 596 C C . LEU A 1 83 ? 4.102 -7.280 0.540 1.00 94.88 83 LEU A C 1
ATOM 598 O O . LEU A 1 83 ? 3.727 -7.880 1.545 1.00 94.88 83 LEU A O 1
ATOM 602 N N . LEU A 1 84 ? 4.636 -6.057 0.602 1.00 95.19 84 LEU A N 1
ATOM 603 C CA . LEU A 1 84 ? 4.760 -5.304 1.854 1.00 95.19 84 LEU A CA 1
ATOM 604 C C . LEU A 1 84 ? 3.390 -5.067 2.503 1.00 95.19 84 LEU A C 1
ATOM 606 O O . LEU A 1 84 ? 3.240 -5.280 3.703 1.00 95.19 84 LEU A O 1
ATOM 610 N N . GLY A 1 85 ? 2.370 -4.715 1.715 1.00 90.50 85 GLY A N 1
ATOM 611 C CA . GLY A 1 85 ? 0.994 -4.588 2.199 1.00 90.50 85 GLY A CA 1
ATOM 612 C C . GLY A 1 85 ? 0.456 -5.892 2.797 1.00 90.50 85 GLY A C 1
ATOM 613 O O . GLY A 1 85 ? -0.120 -5.885 3.886 1.00 90.50 85 GLY A O 1
ATOM 614 N N . LEU A 1 86 ? 0.708 -7.029 2.139 1.00 92.19 86 LEU A N 1
ATOM 615 C CA . LEU A 1 86 ? 0.347 -8.347 2.665 1.00 92.19 86 LEU A CA 1
ATOM 616 C C . LEU A 1 86 ? 1.064 -8.652 3.990 1.00 92.19 86 LEU A C 1
ATOM 618 O O . LEU A 1 86 ? 0.439 -9.173 4.916 1.00 92.19 86 LEU A O 1
ATOM 622 N N . LEU A 1 87 ? 2.351 -8.313 4.101 1.00 95.69 87 LEU A N 1
ATOM 623 C CA . LEU A 1 8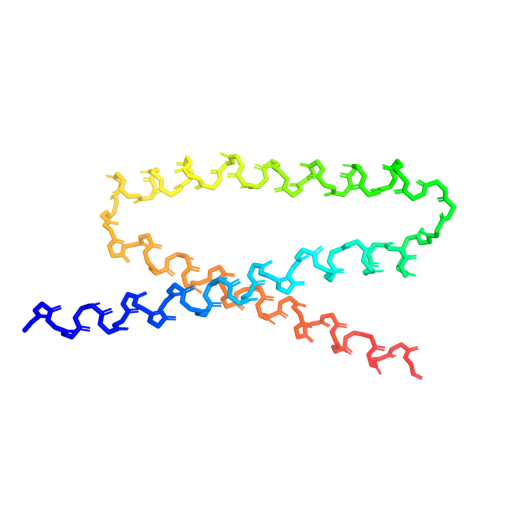7 ? 3.118 -8.476 5.337 1.00 95.69 87 LEU A CA 1
ATOM 624 C C . LEU A 1 87 ? 2.555 -7.617 6.471 1.00 95.69 87 LEU A C 1
ATOM 626 O O . LEU A 1 87 ? 2.407 -8.129 7.578 1.00 95.69 87 LEU A O 1
ATOM 630 N N . CYS A 1 88 ? 2.173 -6.365 6.204 1.00 92.56 88 CYS A N 1
ATOM 631 C CA . CYS A 1 88 ? 1.534 -5.509 7.203 1.00 92.56 88 CYS A CA 1
ATOM 632 C C . CYS A 1 88 ? 0.236 -6.130 7.726 1.00 92.56 88 CYS A C 1
ATOM 634 O O . CYS A 1 88 ? 0.065 -6.243 8.935 1.00 92.56 88 CYS A O 1
ATOM 636 N N . VAL A 1 89 ? -0.642 -6.613 6.840 1.00 89.50 89 VAL A N 1
ATOM 637 C CA . VAL A 1 89 ? -1.894 -7.273 7.255 1.00 89.50 89 VAL A CA 1
ATOM 638 C C . VAL A 1 89 ? -1.609 -8.526 8.085 1.00 89.50 89 VAL A C 1
ATOM 640 O O . VAL A 1 89 ? -2.222 -8.738 9.132 1.00 89.50 89 VAL A O 1
ATOM 643 N N . ARG A 1 90 ? -0.651 -9.356 7.655 1.00 93.31 90 ARG A N 1
ATOM 644 C CA . ARG A 1 90 ? -0.238 -10.553 8.403 1.00 93.31 90 ARG A CA 1
ATOM 645 C C . ARG A 1 90 ? 0.304 -10.200 9.784 1.00 93.31 90 ARG A C 1
ATOM 647 O O . ARG A 1 90 ? -0.050 -10.874 10.750 1.00 93.31 90 ARG A O 1
ATOM 654 N N . LEU A 1 91 ? 1.117 -9.151 9.878 1.00 94.06 91 LEU A N 1
ATOM 655 C CA . LEU A 1 91 ? 1.659 -8.656 11.135 1.00 94.06 91 LEU A CA 1
ATOM 656 C C . LEU A 1 91 ? 0.541 -8.162 12.058 1.00 94.06 91 LEU A C 1
ATOM 658 O O . LEU A 1 91 ? 0.509 -8.556 13.218 1.00 94.06 91 LEU A O 1
ATOM 662 N N . THR A 1 92 ? -0.413 -7.381 11.548 1.00 89.69 92 THR A N 1
ATOM 663 C CA . THR A 1 92 ? -1.572 -6.917 12.324 1.00 89.69 92 THR A CA 1
ATOM 664 C C . THR A 1 92 ? -2.376 -8.088 12.888 1.00 89.69 92 THR A C 1
ATOM 666 O O . THR A 1 92 ? -2.682 -8.099 14.078 1.00 89.69 92 THR A O 1
ATOM 669 N N . ILE A 1 93 ? -2.662 -9.113 12.076 1.00 91.00 93 ILE A N 1
ATOM 670 C CA . ILE A 1 93 ? -3.384 -10.313 12.529 1.00 91.00 93 ILE A CA 1
ATOM 671 C C . ILE A 1 93 ? -2.582 -11.063 13.600 1.00 91.00 93 ILE A C 1
ATOM 673 O O . ILE A 1 93 ? -3.144 -11.510 14.597 1.00 91.00 93 ILE A O 1
ATOM 677 N N . TYR A 1 94 ? -1.271 -11.208 13.407 1.00 93.00 94 TYR A N 1
ATOM 678 C CA . TYR A 1 94 ? -0.401 -11.882 14.367 1.00 93.00 94 TYR A CA 1
ATOM 679 C C . TYR A 1 94 ? -0.350 -11.155 15.717 1.00 93.00 94 TYR A C 1
ATOM 681 O O . TYR A 1 94 ? -0.468 -11.792 16.762 1.00 93.00 94 TYR A O 1
ATOM 689 N N . LEU A 1 95 ? -0.213 -9.827 15.699 1.00 91.31 95 LEU A N 1
ATOM 690 C CA . LEU A 1 95 ? -0.199 -9.005 16.908 1.00 91.31 95 LEU A CA 1
ATOM 691 C C . LEU A 1 95 ? -1.556 -9.019 17.620 1.00 91.31 95 LEU A C 1
ATOM 693 O O . LEU A 1 95 ? -1.591 -9.166 18.837 1.00 91.31 95 LEU A O 1
ATOM 697 N N . SER A 1 96 ? -2.661 -8.959 16.873 1.00 86.81 96 SER A N 1
ATOM 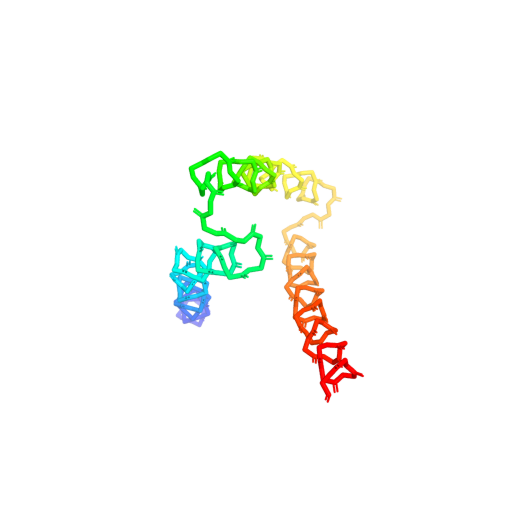698 C CA . SER A 1 96 ? -4.013 -9.042 17.437 1.00 86.81 96 SER A CA 1
ATOM 699 C C . SER A 1 96 ? -4.263 -10.379 18.145 1.00 86.81 96 SER A C 1
ATOM 701 O O . SER A 1 96 ? -4.787 -10.394 19.253 1.00 86.81 96 SER A O 1
ATOM 703 N N . ARG A 1 97 ? -3.791 -11.499 17.578 1.00 85.56 97 ARG A N 1
ATOM 704 C CA . ARG A 1 97 ? -3.876 -12.826 18.217 1.00 85.56 97 ARG A CA 1
ATOM 705 C C . ARG A 1 97 ? -3.005 -12.989 19.460 1.00 85.56 97 ARG A C 1
ATOM 707 O O . ARG A 1 97 ? -3.239 -13.915 20.218 1.00 85.56 97 ARG A O 1
ATOM 714 N N . ARG A 1 98 ? -1.978 -12.155 19.642 1.00 80.50 98 ARG A N 1
ATOM 715 C CA . ARG A 1 98 ? -1.158 -12.153 20.865 1.00 80.50 98 ARG A CA 1
ATOM 716 C C . ARG A 1 98 ? -1.793 -11.363 22.008 1.00 80.50 98 ARG A C 1
ATOM 718 O O . ARG A 1 98 ? -1.351 -11.520 23.139 1.00 80.50 98 ARG A O 1
ATOM 725 N N . GLN A 1 99 ? -2.730 -10.469 21.702 1.00 67.69 99 GLN A N 1
ATOM 726 C CA . GLN A 1 99 ? -3.397 -9.617 22.688 1.00 67.69 99 GLN A CA 1
ATOM 727 C C . GLN A 1 99 ? -4.742 -10.183 23.168 1.00 67.69 99 GLN A C 1
ATOM 729 O O . GLN A 1 99 ? -5.253 -9.702 24.177 1.00 67.69 99 GLN A O 1
ATOM 734 N N . ALA A 1 100 ? -5.295 -11.169 22.454 1.00 54.31 100 ALA A N 1
ATOM 735 C CA . ALA A 1 100 ? -6.474 -11.947 22.840 1.00 54.31 100 ALA A CA 1
ATOM 736 C C . ALA A 1 100 ? -6.067 -13.209 23.611 1.00 54.31 100 ALA A C 1
ATOM 738 O O . ALA A 1 100 ? -6.817 -13.585 24.537 1.00 54.31 100 ALA A O 1
#

Secondary structure (DSSP, 8-state):
-HHHHHHHHHHHHHHHHHHHHHHHHHHHHHHHHHS-STTHHHHHHHHHHHHHHHHHHHHHHHHHHHHHH-HHHHHHHHHHHHHHHHHHHHHHHHHHHHH-

Radius of gyration: 17.32 Å; chains: 1; bounding box: 33×28×51 Å